Protein AF-A0A8K0D0Y7-F1 (afdb_monomer)

Mean predicted aligned error: 7.75 Å

Solvent-accessible surface area (backbone atoms only — not comparable to full-atom values): 6464 Å² total; per-residue (Å²): 137,84,89,79,83,68,90,72,80,75,67,73,72,49,74,68,54,39,53,50,38,47,67,65,57,62,87,86,51,73,39,16,75,65,63,49,31,50,60,58,52,46,59,48,59,31,92,85,45,57,71,62,20,52,52,51,52,52,52,52,43,54,50,40,36,36,56,65,67,65,68,60,57,78,86,50,42,60,56,52,74,29,56,44,77,44,78,42,76,44,97,88,64,62,75,45,78,41,77,35,46,19,44,66,62,70,30,96

Foldseek 3Di:
DDDDDDPDPQDADDLVLLVVLLVPDDPPAAFWLVRDGSNVLCVLCDPPNPPRNVVVSVVLRVVVSCVSVVVDDPVCCCVQVNWDWDWDADPVGDTDTDTGGHSSNSSD

Organism: Ignelater luminosus (NCBI:txid2038154)

Nearest PDB structures (foldseek):
  2e00-assembly1_A  TM=2.787E-01  e=8.313E-01  Saccharomyces cerevisiae
  2e02-assembly1_A  TM=2.840E-01  e=1.849E+00  Saccharomyces cerevisiae
  2dzz-assembly1_A  TM=2.731E-01  e=1.849E+00  Saccharomyces cerevisiae
  2e01-assembly1_A  TM=2.862E-01  e=3.866E+00  Saccharomyces cerevisiae
  7mby-assembly1_R  TM=3.120E-01  e=5.944E+00  Homo sapiens

Radius of gyration: 16.89 Å; Cα contacts (8 Å, |Δi|>4): 123; chains: 1; bounding box: 42×26×55 Å

Sequence (108 aa):
MDSVLDNSNHIFVTKKQVYKAIFSFPRASVSGIDELKPQYLKEHLGKTVGAAGNKLLVSLINLCNIMLAGSATTEFLPFIYGAYLIALGKKYGGIRPISVGSTIRSSC

Secondary structure (DSSP, 8-state):
-----------PPPHHHHHHHHHHS-TTPPP-TT---HHHHHHHTSTTSTHHHHHHHHHHHHHHHHHHTT---TTTHHHHH-EEEEEEEPTTS-EEEEEEE-HHHHH-

pLDDT: mean 83.52, std 11.42, range [34.56, 92.75]

Structure (mmCIF, N/CA/C/O backbone):
data_AF-A0A8K0D0Y7-F1
#
_entry.id   AF-A0A8K0D0Y7-F1
#
loop_
_atom_site.group_PDB
_atom_site.id
_atom_site.type_symbol
_atom_site.label_atom_id
_atom_site.label_alt_id
_atom_site.label_comp_id
_atom_site.label_asym_id
_atom_site.label_entity_id
_atom_site.label_seq_id
_atom_site.pdbx_PDB_ins_code
_atom_site.Cartn_x
_atom_site.Cartn_y
_atom_site.Cartn_z
_atom_site.occupancy
_atom_site.B_iso_or_equiv
_atom_site.auth_seq_id
_atom_site.auth_comp_id
_atom_site.auth_asym_id
_atom_site.auth_atom_id
_atom_site.pdbx_PDB_model_num
ATOM 1 N N . MET A 1 1 ? -16.233 -15.024 -28.564 1.00 43.41 1 MET A N 1
ATOM 2 C CA . MET A 1 1 ? -17.257 -14.002 -28.852 1.00 43.41 1 MET A CA 1
ATOM 3 C C . MET A 1 1 ? -17.955 -13.833 -27.517 1.00 43.41 1 MET A C 1
ATOM 5 O O . MET A 1 1 ? -18.638 -14.756 -27.123 1.00 43.41 1 MET A O 1
ATOM 9 N N . ASP A 1 2 ? -17.492 -12.953 -26.636 1.00 34.56 2 ASP A N 1
ATOM 10 C CA . ASP A 1 2 ? -17.589 -11.507 -26.812 1.00 34.56 2 ASP A CA 1
ATOM 11 C C . ASP A 1 2 ? -16.283 -10.760 -26.533 1.00 34.56 2 ASP A C 1
ATOM 13 O O . ASP A 1 2 ? -15.699 -10.801 -25.454 1.00 34.56 2 ASP A O 1
ATOM 17 N N . SER A 1 3 ? -15.829 -10.077 -27.575 1.00 46.75 3 SER A N 1
ATOM 18 C CA . SER A 1 3 ? -14.793 -9.061 -27.553 1.00 46.75 3 SER A CA 1
ATOM 19 C C . SER A 1 3 ? -15.408 -7.732 -27.117 1.00 46.75 3 SER A C 1
ATOM 21 O O . SER A 1 3 ? -16.015 -7.046 -27.938 1.00 46.75 3 SER A O 1
ATOM 23 N N . VAL A 1 4 ? -15.223 -7.354 -25.852 1.00 52.97 4 VAL A N 1
ATOM 24 C CA . VAL A 1 4 ? -15.327 -5.958 -25.405 1.00 52.97 4 VAL A CA 1
ATOM 25 C C . VAL A 1 4 ? -14.199 -5.690 -24.407 1.00 52.97 4 VAL A C 1
ATOM 27 O O . VAL A 1 4 ? -14.364 -5.830 -23.203 1.00 52.97 4 VAL A O 1
ATOM 30 N N . LEU A 1 5 ? -13.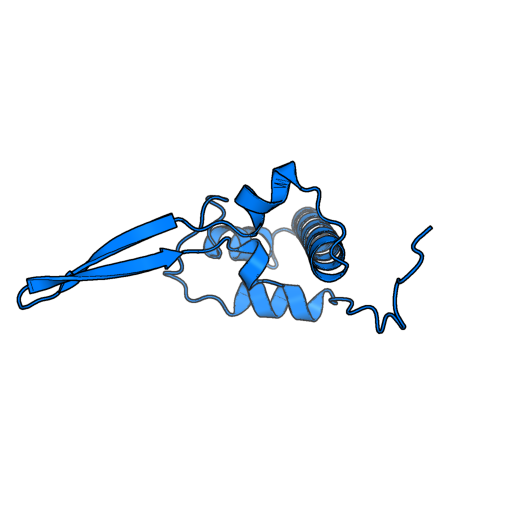025 -5.342 -24.923 1.00 49.47 5 LEU A N 1
ATOM 31 C CA . LEU A 1 5 ? -12.047 -4.517 -24.210 1.00 49.47 5 LEU A CA 1
ATOM 32 C C . LEU A 1 5 ? -11.852 -3.319 -25.140 1.00 49.47 5 LEU A C 1
ATOM 34 O O . LEU A 1 5 ? -11.202 -3.434 -26.173 1.00 49.47 5 LEU A O 1
ATOM 38 N N . ASP A 1 6 ? -12.784 -2.373 -25.086 1.00 48.28 6 ASP A N 1
ATOM 39 C CA . ASP A 1 6 ? -12.726 -1.180 -24.235 1.00 48.28 6 ASP A CA 1
ATOM 40 C C . ASP A 1 6 ? -11.518 -0.301 -24.586 1.00 48.28 6 ASP A C 1
ATOM 42 O O . ASP A 1 6 ? -10.376 -0.756 -24.625 1.00 48.28 6 ASP A O 1
ATOM 46 N N . ASN A 1 7 ? -11.804 0.964 -24.887 1.00 50.94 7 ASN A N 1
ATOM 47 C CA . ASN A 1 7 ? -10.843 2.010 -25.229 1.00 50.94 7 ASN A CA 1
ATOM 48 C C . ASN A 1 7 ? -9.926 2.254 -24.021 1.00 50.94 7 ASN A C 1
ATOM 50 O O . ASN A 1 7 ? -10.150 3.154 -23.210 1.00 50.94 7 ASN A O 1
ATOM 54 N N . SER A 1 8 ? -8.903 1.423 -23.854 1.00 57.59 8 SER A N 1
ATOM 55 C CA . SER A 1 8 ? -8.135 1.382 -22.619 1.00 57.59 8 SER A CA 1
ATOM 56 C C . SER A 1 8 ? -7.149 2.547 -22.558 1.00 57.59 8 SER A C 1
ATOM 58 O O . SER A 1 8 ? -6.007 2.445 -23.015 1.00 57.59 8 SER A O 1
ATOM 60 N N . ASN A 1 9 ? -7.570 3.647 -21.932 1.00 59.28 9 ASN A N 1
ATOM 61 C CA . ASN A 1 9 ? -6.670 4.557 -21.226 1.00 59.28 9 ASN A CA 1
ATOM 62 C C . ASN A 1 9 ? -5.967 3.753 -20.124 1.00 59.28 9 ASN A C 1
ATOM 64 O O . ASN A 1 9 ? -6.391 3.746 -18.970 1.00 59.28 9 ASN A O 1
ATOM 68 N N . HIS A 1 10 ? -4.936 3.000 -20.500 1.00 64.44 10 HIS A N 1
ATOM 69 C CA . HIS A 1 10 ? -4.241 2.107 -19.590 1.00 64.44 10 HIS A CA 1
ATOM 70 C C . HIS A 1 10 ? -3.512 2.948 -18.539 1.00 64.44 10 HIS A C 1
ATOM 72 O O . HIS A 1 10 ? -2.569 3.683 -18.842 1.00 64.44 10 HIS A O 1
ATOM 78 N N . ILE A 1 11 ? -3.979 2.870 -17.293 1.00 79.19 11 ILE A N 1
ATOM 79 C CA . ILE A 1 11 ? -3.411 3.631 -16.183 1.00 79.19 11 ILE A CA 1
ATOM 80 C C . ILE A 1 11 ? -2.113 2.937 -15.775 1.00 79.19 11 ILE A C 1
ATOM 82 O O . ILE A 1 11 ? -2.125 1.831 -15.243 1.00 79.19 11 ILE A O 1
ATOM 86 N N . PHE A 1 12 ? -0.983 3.586 -16.046 1.00 86.50 12 PHE A N 1
ATOM 87 C CA . PHE A 1 12 ? 0.331 3.118 -15.616 1.00 86.50 12 PHE A CA 1
ATOM 88 C C . PHE A 1 12 ? 0.813 3.908 -14.407 1.00 86.50 12 PHE A C 1
ATOM 90 O O . PHE A 1 12 ? 0.721 5.138 -14.372 1.00 86.50 12 PHE A O 1
ATOM 97 N N . VAL A 1 13 ? 1.402 3.20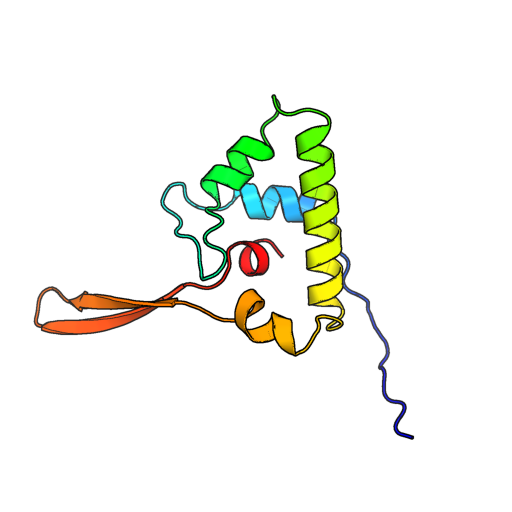8 -13.441 1.00 88.38 13 VAL A N 1
ATOM 98 C CA . VAL A 1 13 ? 2.067 3.838 -12.299 1.00 88.38 13 VAL A CA 1
ATOM 99 C C . VAL A 1 13 ? 3.568 3.967 -12.522 1.00 88.38 13 VAL A C 1
ATOM 101 O O . VAL A 1 13 ? 4.263 3.051 -12.963 1.00 88.38 13 VAL A O 1
ATOM 104 N N . THR A 1 14 ? 4.093 5.139 -12.182 1.00 90.06 14 THR A N 1
ATOM 105 C CA . THR A 1 14 ? 5.522 5.451 -12.251 1.00 90.06 14 THR A CA 1
ATOM 106 C C . THR A 1 14 ? 6.234 5.123 -10.939 1.00 90.06 14 THR A C 1
ATOM 108 O O . THR A 1 14 ? 5.644 5.152 -9.857 1.00 90.06 14 THR A O 1
ATOM 111 N N . LYS A 1 15 ? 7.561 4.927 -11.006 1.00 89.44 15 LYS A N 1
ATOM 112 C CA . LYS A 1 15 ? 8.427 4.737 -9.822 1.00 89.44 15 LYS A CA 1
ATOM 113 C C . LYS A 1 15 ? 8.199 5.792 -8.742 1.00 89.44 15 LYS A C 1
ATOM 115 O O . LYS A 1 15 ? 8.136 5.467 -7.561 1.00 89.44 15 LYS A O 1
ATOM 120 N N . LYS A 1 16 ? 8.059 7.056 -9.150 1.00 89.75 16 LYS A N 1
ATOM 121 C CA . LYS A 1 16 ? 7.882 8.187 -8.235 1.00 89.75 16 LYS A CA 1
ATOM 122 C C . LYS A 1 16 ? 6.534 8.140 -7.515 1.00 89.75 16 LYS A C 1
ATOM 124 O O . LYS A 1 16 ? 6.485 8.491 -6.340 1.00 89.75 16 LYS A O 1
ATOM 129 N N . GLN A 1 17 ? 5.467 7.715 -8.194 1.00 90.62 17 GLN A N 1
ATOM 130 C CA . GLN A 1 17 ? 4.133 7.593 -7.597 1.00 90.62 17 GLN A CA 1
ATOM 131 C C . GLN A 1 17 ? 4.109 6.499 -6.530 1.00 90.62 17 GLN A C 1
ATOM 133 O O . GLN A 1 17 ? 3.775 6.800 -5.388 1.00 90.62 17 GLN A O 1
ATOM 138 N N . VAL A 1 18 ? 4.576 5.291 -6.862 1.00 91.06 18 VAL A N 1
ATOM 139 C CA . VAL A 1 18 ? 4.624 4.162 -5.915 1.00 91.06 18 VAL A CA 1
ATOM 140 C C . VAL A 1 18 ? 5.535 4.481 -4.730 1.00 91.06 18 VAL A C 1
ATOM 142 O O . VAL A 1 18 ? 5.157 4.296 -3.575 1.00 91.06 18 VAL A O 1
ATOM 145 N N . TYR A 1 19 ? 6.714 5.058 -4.986 1.00 91.19 19 TYR A N 1
ATOM 146 C CA . TYR A 1 19 ? 7.614 5.488 -3.915 1.00 91.19 19 TYR A CA 1
ATOM 147 C C . TYR A 1 19 ? 6.945 6.517 -2.994 1.00 91.19 19 TYR A C 1
ATOM 149 O O . TYR A 1 19 ? 6.978 6.380 -1.774 1.00 91.19 19 TYR A O 1
ATOM 157 N N . LYS A 1 20 ? 6.281 7.535 -3.555 1.00 91.81 20 LYS A N 1
ATOM 158 C CA . LYS A 1 20 ? 5.575 8.545 -2.758 1.00 91.81 20 LYS A CA 1
ATOM 159 C C . LYS A 1 20 ? 4.433 7.930 -1.944 1.00 91.81 20 LYS A C 1
ATOM 161 O O . LYS A 1 20 ? 4.294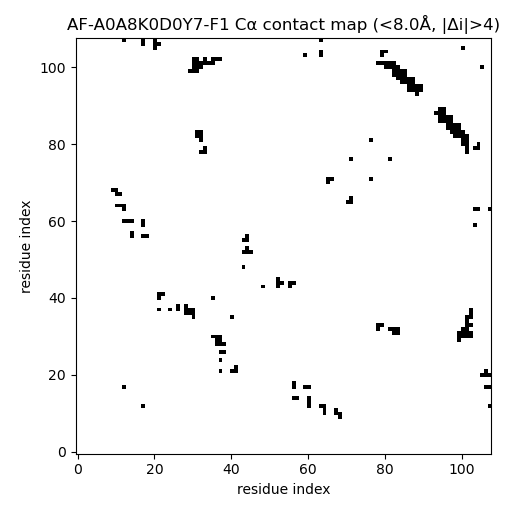 8.286 -0.776 1.00 91.81 20 LYS A O 1
ATOM 166 N N . ALA A 1 21 ? 3.659 7.013 -2.522 1.00 91.62 21 ALA A N 1
ATOM 167 C CA . ALA A 1 21 ? 2.567 6.330 -1.835 1.00 91.62 21 ALA A CA 1
ATOM 168 C C . ALA A 1 21 ? 3.085 5.535 -0.625 1.00 91.62 21 ALA A C 1
ATOM 170 O O . ALA A 1 21 ? 2.620 5.747 0.496 1.00 91.62 21 ALA A O 1
ATOM 171 N N . ILE A 1 22 ? 4.146 4.741 -0.803 1.00 91.00 22 ILE A N 1
ATOM 172 C CA . ILE A 1 22 ? 4.771 3.976 0.289 1.00 91.00 22 ILE A CA 1
ATOM 173 C C . ILE A 1 22 ? 5.301 4.897 1.393 1.00 91.00 22 ILE A C 1
ATOM 175 O O . ILE A 1 22 ? 5.124 4.628 2.582 1.00 91.00 22 ILE A O 1
ATOM 179 N N . PHE A 1 23 ? 5.933 6.015 1.041 1.00 90.75 23 PHE A N 1
ATOM 180 C CA . PHE A 1 23 ? 6.458 6.937 2.048 1.00 90.75 23 PHE A CA 1
ATOM 181 C C . PHE A 1 23 ? 5.366 7.760 2.750 1.00 90.75 23 PHE A C 1
ATOM 183 O O . PHE A 1 23 ? 5.613 8.243 3.858 1.00 90.75 23 PHE A O 1
ATOM 190 N N . SER A 1 24 ? 4.158 7.842 2.181 1.00 92.06 24 SER A N 1
ATOM 191 C CA . SER A 1 24 ? 3.021 8.573 2.755 1.00 92.06 24 SER A CA 1
ATOM 192 C C . SER A 1 24 ? 2.356 7.876 3.948 1.00 92.06 24 SER A C 1
ATOM 194 O O . SER A 1 24 ? 1.711 8.543 4.754 1.00 92.06 24 SER A O 1
ATOM 196 N N . PHE A 1 25 ? 2.550 6.561 4.117 1.00 89.25 25 PHE A N 1
ATOM 197 C CA . PHE A 1 25 ? 1.928 5.817 5.216 1.00 89.25 25 PHE A CA 1
ATOM 198 C C . PHE A 1 25 ? 2.344 6.351 6.600 1.00 89.25 25 PHE A C 1
ATOM 200 O O . PHE A 1 25 ? 3.533 6.575 6.841 1.00 89.25 25 PHE A O 1
ATOM 207 N N . PRO A 1 26 ? 1.426 6.493 7.567 1.00 88.94 26 PRO A N 1
ATOM 208 C CA . PRO A 1 26 ? 1.785 6.748 8.960 1.00 88.94 26 PRO A CA 1
ATOM 209 C C . PRO A 1 26 ? 2.686 5.646 9.541 1.00 88.94 26 PRO A C 1
ATOM 211 O O . PRO A 1 26 ? 2.579 4.479 9.164 1.00 88.94 26 PRO A O 1
ATOM 214 N N . ARG A 1 27 ? 3.550 5.989 10.506 1.00 81.12 27 ARG A N 1
ATOM 215 C CA . ARG A 1 27 ? 4.485 5.028 11.134 1.00 81.12 27 ARG A CA 1
ATOM 216 C C . ARG A 1 27 ? 3.775 3.863 11.843 1.00 81.12 27 ARG A C 1
ATOM 218 O O . ARG A 1 27 ? 4.318 2.769 11.898 1.00 81.12 27 ARG A O 1
ATOM 225 N N . ALA A 1 28 ? 2.563 4.093 12.349 1.00 81.56 28 ALA A N 1
ATOM 226 C CA . ALA A 1 28 ? 1.747 3.099 13.050 1.00 81.56 28 ALA A CA 1
ATOM 227 C C . ALA A 1 28 ? 0.750 2.355 12.135 1.00 81.56 28 ALA A C 1
ATOM 229 O O . ALA A 1 28 ? -0.233 1.799 12.618 1.00 81.56 28 ALA A O 1
ATOM 230 N N . SER A 1 29 ? 0.967 2.372 10.816 1.00 84.81 29 SER A N 1
ATOM 231 C CA . SER A 1 29 ? 0.102 1.656 9.872 1.00 84.81 29 SER A CA 1
ATOM 232 C C . SER A 1 29 ? 0.253 0.142 10.025 1.00 84.81 29 SER A C 1
ATOM 234 O O . SER A 1 29 ? 1.367 -0.372 10.153 1.00 84.81 29 SER A O 1
ATOM 236 N N . VAL A 1 30 ? -0.875 -0.562 9.988 1.00 84.06 30 VAL A N 1
ATOM 237 C CA . VAL A 1 30 ? -0.956 -2.022 10.123 1.00 84.06 30 VAL A CA 1
ATOM 238 C C . VAL A 1 30 ? -0.952 -2.660 8.732 1.00 84.06 30 VAL A C 1
ATOM 240 O O . VAL A 1 30 ? -1.393 -2.035 7.770 1.00 84.06 30 VAL A O 1
ATOM 243 N N . SER A 1 31 ? -0.422 -3.875 8.625 1.00 85.06 31 SER A N 1
ATOM 244 C CA . SER A 1 31 ? -0.528 -4.702 7.423 1.00 85.06 31 SER A CA 1
ATOM 245 C C . SER A 1 31 ? -1.885 -5.398 7.330 1.00 85.06 31 SER A C 1
ATOM 247 O O . SER A 1 31 ? -2.549 -5.629 8.342 1.00 85.06 31 SER A O 1
ATOM 249 N N . GLY A 1 32 ? -2.296 -5.729 6.109 1.00 82.44 32 GLY A N 1
ATOM 250 C CA . GLY A 1 32 ? -3.470 -6.557 5.871 1.00 82.44 32 GLY A CA 1
ATOM 251 C C . GLY A 1 32 ? -3.119 -8.042 5.923 1.00 82.44 32 GLY A C 1
ATOM 252 O O . GLY A 1 32 ? -2.193 -8.468 6.613 1.00 82.44 32 GLY A O 1
ATOM 253 N N . ILE A 1 33 ? -3.853 -8.830 5.137 1.00 80.44 33 ILE A N 1
ATOM 254 C CA . ILE A 1 33 ? -3.616 -10.272 4.936 1.00 80.44 33 ILE A CA 1
ATOM 255 C C . ILE A 1 33 ? -2.230 -10.604 4.379 1.00 80.44 33 ILE A C 1
ATOM 257 O O . ILE A 1 33 ? -1.743 -11.713 4.554 1.00 80.44 33 ILE A O 1
ATOM 261 N N . ASP A 1 34 ? -1.578 -9.625 3.760 1.00 80.31 34 ASP A N 1
ATOM 262 C CA . ASP A 1 34 ? -0.225 -9.725 3.229 1.00 80.31 34 ASP A CA 1
ATOM 263 C C . ASP A 1 34 ? 0.865 -9.696 4.311 1.00 80.31 34 ASP A C 1
ATOM 265 O O . ASP A 1 34 ? 2.028 -9.929 3.995 1.00 80.31 34 ASP A O 1
ATOM 269 N N . GLU A 1 35 ? 0.523 -9.344 5.557 1.00 82.75 35 GLU A N 1
ATOM 270 C CA . GLU A 1 35 ? 1.431 -9.120 6.698 1.00 82.75 35 GLU A CA 1
ATOM 271 C C . GLU A 1 35 ? 2.596 -8.137 6.438 1.00 82.75 35 GLU A C 1
ATOM 273 O O . GLU A 1 35 ? 3.379 -7.807 7.335 1.00 82.75 35 GLU A O 1
ATOM 278 N N . LEU A 1 36 ? 2.652 -7.548 5.247 1.00 86.50 36 LEU A N 1
ATOM 279 C CA . LEU A 1 36 ? 3.696 -6.658 4.781 1.00 86.50 36 LEU A CA 1
ATOM 280 C C . LEU A 1 36 ? 3.467 -5.247 5.321 1.00 86.50 36 LEU A C 1
ATOM 282 O O . LEU A 1 36 ? 2.737 -4.443 4.742 1.00 86.50 36 LEU A O 1
ATOM 286 N N . LYS A 1 37 ? 4.073 -4.925 6.467 1.00 88.19 37 LYS A N 1
ATOM 287 C CA . LYS A 1 37 ? 3.902 -3.604 7.090 1.00 88.19 37 LYS A CA 1
ATOM 288 C C . LYS A 1 37 ? 4.519 -2.502 6.220 1.00 88.19 37 LYS A C 1
ATOM 290 O O . LYS A 1 37 ? 5.663 -2.649 5.778 1.00 88.19 37 LYS A O 1
ATOM 295 N N . PRO A 1 38 ? 3.858 -1.336 6.080 1.00 88.94 38 PRO A N 1
ATOM 296 C CA . PRO A 1 38 ? 4.429 -0.193 5.364 1.00 88.94 38 PRO A CA 1
ATOM 297 C C . PRO A 1 38 ? 5.798 0.238 5.895 1.00 88.94 38 PRO A C 1
ATOM 299 O O . PRO A 1 38 ? 6.645 0.709 5.140 1.00 88.94 38 PRO A O 1
ATOM 302 N N . GLN A 1 39 ? 6.036 0.052 7.196 1.00 89.69 39 GLN A N 1
ATOM 303 C CA . GLN A 1 39 ? 7.318 0.353 7.824 1.00 89.69 39 GLN A CA 1
ATOM 304 C C . GLN A 1 39 ? 8.464 -0.495 7.244 1.00 89.69 39 GLN A C 1
ATOM 306 O O . GLN A 1 39 ? 9.509 0.062 6.912 1.00 89.69 39 GLN A O 1
ATOM 311 N N . TYR A 1 40 ? 8.251 -1.798 7.028 1.00 89.31 40 TYR A N 1
ATOM 312 C CA . TYR A 1 40 ? 9.262 -2.667 6.417 1.00 89.31 40 TYR A CA 1
ATOM 313 C C . TYR A 1 40 ? 9.540 -2.265 4.970 1.00 89.31 40 TYR A C 1
ATOM 315 O O . TYR A 1 40 ? 10.696 -2.242 4.554 1.00 89.31 40 TYR A O 1
ATOM 323 N N . LEU A 1 41 ? 8.511 -1.867 4.218 1.00 89.25 41 LEU A N 1
ATOM 324 C CA . LEU A 1 41 ? 8.692 -1.357 2.858 1.00 89.25 41 LEU A CA 1
ATOM 325 C C . LEU A 1 41 ? 9.543 -0.084 2.830 1.00 89.25 41 LEU A C 1
ATOM 327 O O . LEU A 1 41 ? 10.441 0.029 2.001 1.00 89.25 41 LEU A O 1
ATOM 331 N N . LYS A 1 42 ? 9.319 0.859 3.749 1.00 89.94 42 LYS A N 1
ATOM 332 C CA . LYS A 1 42 ? 10.140 2.078 3.850 1.00 89.94 42 LYS A CA 1
ATOM 333 C C . LYS A 1 42 ? 11.598 1.775 4.171 1.00 89.94 42 LYS A C 1
ATOM 335 O O . LYS A 1 42 ? 12.482 2.437 3.636 1.00 89.94 42 LYS A O 1
ATOM 340 N N . GLU A 1 43 ? 11.843 0.791 5.029 1.00 89.00 43 GLU A N 1
ATOM 341 C CA . GLU A 1 43 ? 13.192 0.352 5.391 1.00 89.00 43 GLU A CA 1
ATOM 342 C C . GLU A 1 43 ? 13.899 -0.304 4.198 1.00 89.00 43 GLU A C 1
ATOM 344 O O . GLU A 1 43 ? 15.022 0.074 3.870 1.00 89.00 43 GLU A O 1
ATOM 349 N N . HIS A 1 44 ? 13.211 -1.189 3.471 1.00 87.56 44 HIS A N 1
ATOM 350 C CA . HIS A 1 44 ? 13.754 -1.882 2.296 1.00 87.56 44 HIS A CA 1
ATOM 351 C C . HIS A 1 44 ? 13.862 -0.991 1.045 1.00 87.56 44 HIS A C 1
ATOM 353 O O . HIS A 1 44 ? 14.610 -1.304 0.119 1.00 87.56 44 HIS A O 1
ATOM 359 N N . LEU A 1 45 ? 13.149 0.135 1.011 1.00 87.81 45 LEU A N 1
ATOM 360 C CA . LEU A 1 45 ? 13.245 1.167 -0.029 1.00 87.81 45 LEU A CA 1
ATOM 361 C C . LEU A 1 45 ? 14.051 2.394 0.429 1.00 87.81 45 LEU A C 1
ATOM 363 O O . LEU A 1 45 ? 14.080 3.423 -0.256 1.00 87.81 45 LEU A O 1
ATOM 367 N N . GLY A 1 46 ? 14.699 2.301 1.591 1.00 82.38 46 GLY A N 1
ATOM 368 C CA . GLY A 1 46 ? 15.568 3.337 2.122 1.00 82.38 46 GLY A CA 1
ATOM 369 C C . GLY A 1 46 ? 16.785 3.584 1.228 1.00 82.38 46 GLY A C 1
ATOM 370 O O . GLY A 1 46 ? 17.231 2.716 0.476 1.00 82.38 46 GLY A O 1
ATOM 371 N N . LYS A 1 47 ? 17.368 4.785 1.339 1.00 73.19 47 LYS A N 1
ATOM 372 C CA . LYS A 1 47 ? 18.520 5.227 0.526 1.00 73.19 47 LYS A CA 1
ATOM 373 C C . LYS A 1 47 ? 19.754 4.315 0.646 1.00 73.19 47 LYS A C 1
ATOM 375 O O . LYS A 1 47 ? 20.622 4.359 -0.216 1.00 73.19 47 LYS A O 1
ATOM 380 N N . THR A 1 48 ? 19.827 3.500 1.694 1.00 72.81 48 THR A N 1
ATOM 381 C CA . THR A 1 48 ? 20.946 2.606 2.021 1.00 72.81 48 THR A CA 1
ATOM 382 C C . THR A 1 48 ? 20.886 1.242 1.329 1.00 72.81 48 THR A C 1
ATOM 384 O O . THR A 1 48 ? 21.899 0.554 1.285 1.00 72.81 48 THR A O 1
ATOM 387 N N . VAL A 1 49 ? 19.739 0.838 0.769 1.00 76.50 49 VAL A N 1
ATOM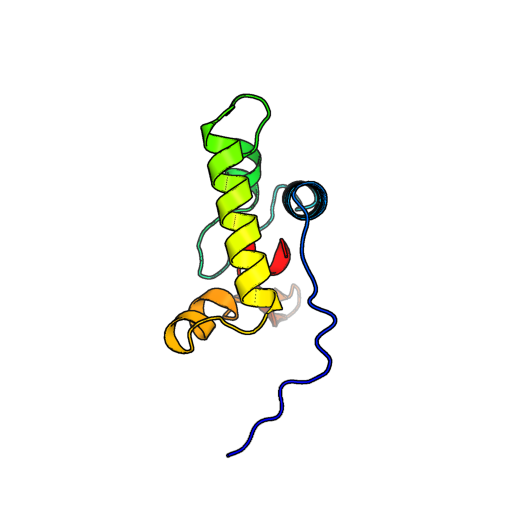 388 C CA . VAL A 1 49 ? 19.532 -0.531 0.243 1.00 76.50 49 VAL A CA 1
ATOM 389 C C . VAL A 1 49 ? 20.044 -0.698 -1.200 1.00 76.50 49 VAL A C 1
ATOM 391 O O . VAL A 1 49 ? 20.284 -1.811 -1.671 1.00 76.50 49 VAL A O 1
ATOM 394 N N . GLY A 1 50 ? 20.249 0.408 -1.922 1.00 82.69 50 GLY A N 1
ATOM 395 C CA . GLY A 1 50 ? 20.875 0.407 -3.247 1.00 82.69 50 GLY A CA 1
ATOM 396 C C . GLY A 1 50 ? 20.118 -0.433 -4.288 1.00 82.69 50 GLY A C 1
ATOM 397 O O . GLY A 1 50 ? 18.939 -0.205 -4.566 1.00 82.69 50 GLY A O 1
ATOM 398 N N . ALA A 1 51 ? 20.804 -1.400 -4.906 1.00 85.81 51 ALA A N 1
ATOM 399 C CA . ALA A 1 51 ? 20.273 -2.184 -6.025 1.00 85.81 51 ALA A CA 1
ATOM 400 C C . ALA A 1 51 ? 19.107 -3.115 -5.641 1.00 85.81 51 ALA A C 1
ATOM 402 O O . ALA A 1 51 ? 18.191 -3.306 -6.443 1.00 85.81 51 ALA A O 1
ATOM 403 N N . ALA A 1 52 ? 19.110 -3.677 -4.428 1.00 86.88 52 ALA A N 1
ATOM 404 C CA . ALA A 1 52 ? 18.050 -4.581 -3.977 1.00 86.88 52 ALA A CA 1
ATOM 405 C C . ALA A 1 52 ? 16.715 -3.839 -3.775 1.00 86.88 52 ALA A C 1
ATOM 407 O O . ALA A 1 52 ? 15.676 -4.305 -4.244 1.00 86.88 52 ALA A O 1
ATOM 408 N N . GLY A 1 53 ? 16.754 -2.635 -3.194 1.00 88.00 53 GLY A N 1
ATOM 409 C CA . GLY A 1 53 ? 15.570 -1.784 -3.033 1.00 88.00 53 GLY A CA 1
ATOM 410 C C . GLY A 1 53 ? 14.979 -1.355 -4.378 1.00 88.00 53 GLY A C 1
ATOM 411 O O . GLY A 1 53 ? 13.766 -1.374 -4.568 1.00 88.00 53 GLY A O 1
ATOM 412 N N . ASN A 1 54 ? 15.830 -1.070 -5.369 1.00 88.19 54 ASN A N 1
ATOM 413 C CA . ASN A 1 54 ? 15.372 -0.773 -6.728 1.00 88.19 54 ASN A CA 1
ATOM 414 C C . ASN A 1 54 ? 14.666 -1.965 -7.394 1.00 88.19 54 ASN A C 1
ATOM 416 O O . ASN A 1 54 ? 13.657 -1.765 -8.071 1.00 88.19 54 ASN A O 1
ATOM 420 N N . LYS A 1 55 ? 15.152 -3.198 -7.195 1.00 91.38 55 LYS A N 1
ATOM 421 C CA . LYS A 1 55 ? 14.485 -4.413 -7.698 1.00 91.38 55 LYS A CA 1
ATOM 422 C C .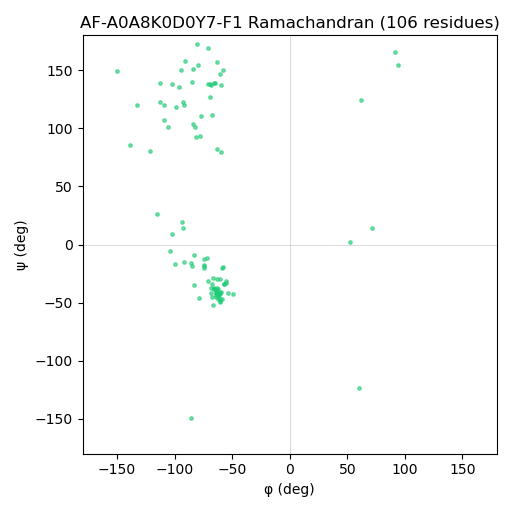 LYS A 1 55 ? 13.118 -4.620 -7.044 1.00 91.38 55 LYS A C 1
ATOM 424 O O . LYS A 1 55 ? 12.151 -4.927 -7.743 1.00 91.38 55 LYS A O 1
ATOM 429 N N . LEU A 1 56 ? 13.025 -4.397 -5.733 1.00 91.19 56 LEU A N 1
ATOM 430 C CA . LEU A 1 56 ? 11.755 -4.443 -5.007 1.00 91.19 56 LEU A CA 1
ATOM 431 C C . LEU A 1 56 ? 10.772 -3.400 -5.553 1.00 91.19 56 LEU A C 1
ATOM 433 O O . LEU A 1 56 ? 9.635 -3.739 -5.867 1.00 91.19 56 LEU A O 1
ATOM 437 N N . LEU A 1 57 ? 11.218 -2.155 -5.745 1.00 90.94 57 LEU A N 1
ATOM 438 C CA . LEU A 1 57 ? 10.379 -1.085 -6.287 1.00 90.94 57 LEU A CA 1
ATOM 439 C C . LEU A 1 57 ? 9.859 -1.414 -7.694 1.00 90.94 57 LEU A C 1
ATOM 441 O O . LEU A 1 57 ? 8.690 -1.180 -7.979 1.00 90.94 57 LEU A O 1
ATOM 445 N N . VAL A 1 58 ? 10.698 -1.981 -8.567 1.00 92.12 58 VAL A N 1
ATOM 446 C CA . VAL A 1 58 ? 10.272 -2.429 -9.907 1.00 92.12 58 VAL A CA 1
ATOM 447 C C . VAL A 1 58 ? 9.235 -3.550 -9.812 1.00 92.12 58 VAL A C 1
ATOM 449 O O . VAL A 1 58 ? 8.241 -3.520 -10.532 1.00 92.12 58 VAL A O 1
ATOM 452 N N . SER A 1 59 ? 9.426 -4.498 -8.895 1.00 92.50 59 SER A N 1
ATOM 453 C CA . SER A 1 59 ? 8.479 -5.600 -8.684 1.00 92.50 59 SER A CA 1
ATOM 454 C C . SER A 1 59 ? 7.117 -5.091 -8.197 1.00 92.50 59 SER A C 1
ATOM 456 O O . SER A 1 59 ? 6.088 -5.517 -8.714 1.00 92.50 59 SER A O 1
ATOM 458 N N . LEU A 1 60 ? 7.105 -4.121 -7.274 1.00 91.19 60 LEU A N 1
ATOM 459 C CA . LEU A 1 60 ? 5.881 -3.468 -6.794 1.00 91.19 60 LEU A CA 1
ATOM 460 C C . LEU A 1 60 ? 5.154 -2.707 -7.909 1.00 91.19 60 LEU A C 1
ATOM 462 O O . LEU A 1 60 ? 3.936 -2.786 -8.006 1.00 91.19 60 LEU A O 1
ATOM 466 N N . ILE A 1 61 ? 5.884 -2.016 -8.788 1.00 92.75 61 ILE A N 1
ATOM 467 C CA . ILE A 1 61 ? 5.294 -1.316 -9.941 1.00 92.75 61 ILE A CA 1
ATOM 468 C C . ILE A 1 61 ? 4.651 -2.298 -10.912 1.00 92.75 61 ILE A C 1
ATOM 470 O O . ILE A 1 61 ? 3.537 -2.060 -11.368 1.00 92.75 61 ILE A O 1
ATOM 474 N N . ASN A 1 62 ? 5.334 -3.400 -11.221 1.00 91.38 62 ASN A N 1
ATOM 475 C CA . ASN A 1 62 ? 4.789 -4.424 -12.106 1.00 91.38 62 ASN A CA 1
ATOM 476 C C . ASN A 1 62 ? 3.507 -5.020 -11.523 1.00 91.38 62 ASN A C 1
ATOM 478 O O . ASN A 1 62 ? 2.515 -5.141 -12.237 1.00 91.38 62 ASN A O 1
ATOM 482 N N . LEU A 1 63 ? 3.505 -5.312 -10.220 1.00 89.75 63 LEU A N 1
ATOM 483 C CA . LEU A 1 63 ? 2.320 -5.794 -9.522 1.00 89.75 63 LEU A CA 1
ATOM 484 C C . LEU A 1 63 ? 1.178 -4.767 -9.554 1.00 89.75 63 LEU A C 1
ATOM 486 O O . LEU A 1 63 ? 0.064 -5.124 -9.925 1.00 89.75 63 LEU A O 1
ATOM 490 N N . CYS A 1 64 ? 1.447 -3.491 -9.258 1.00 90.12 64 CYS A N 1
ATOM 491 C CA . CYS A 1 64 ? 0.438 -2.434 -9.350 1.00 90.12 64 CYS A CA 1
ATOM 492 C C . CYS A 1 64 ? -0.123 -2.287 -10.770 1.00 90.12 64 CYS A C 1
ATOM 494 O O . CYS A 1 64 ? -1.328 -2.142 -10.931 1.00 90.12 64 CYS A O 1
ATOM 496 N N . ASN A 1 65 ? 0.716 -2.367 -11.805 1.00 90.56 65 ASN A N 1
ATOM 497 C CA . ASN A 1 65 ? 0.251 -2.301 -13.190 1.00 90.56 65 ASN A CA 1
ATOM 498 C C . ASN A 1 65 ? -0.626 -3.509 -13.558 1.00 90.56 65 ASN A C 1
ATOM 500 O O . ASN A 1 65 ? -1.626 -3.324 -14.239 1.00 90.56 65 ASN A O 1
ATOM 504 N N . ILE A 1 66 ? -0.309 -4.720 -13.081 1.00 89.06 66 ILE A N 1
ATOM 505 C CA . ILE A 1 66 ? -1.175 -5.902 -13.255 1.00 89.06 66 ILE A CA 1
ATOM 506 C C . ILE A 1 66 ? -2.529 -5.689 -12.563 1.00 89.06 66 ILE A C 1
ATOM 508 O O . ILE A 1 66 ? -3.571 -5.988 -13.143 1.00 89.06 66 ILE A O 1
ATOM 512 N N . MET A 1 67 ? -2.519 -5.148 -11.340 1.00 87.88 67 MET A N 1
ATOM 513 C CA . MET A 1 67 ? -3.737 -4.853 -10.581 1.00 87.88 67 MET A CA 1
ATOM 514 C C . MET A 1 67 ? -4.599 -3.782 -11.261 1.00 87.88 67 MET A C 1
ATOM 516 O O . MET A 1 67 ? -5.814 -3.939 -11.336 1.00 87.88 67 MET A O 1
ATOM 520 N N . LEU A 1 68 ? -3.986 -2.711 -11.771 1.00 86.94 68 LEU A N 1
ATOM 521 C CA . LEU A 1 68 ? -4.677 -1.625 -12.475 1.00 86.94 68 LEU A CA 1
ATOM 522 C C . LEU A 1 68 ? -5.198 -2.056 -13.850 1.00 86.94 68 LEU A C 1
ATOM 524 O O . LEU A 1 68 ? -6.244 -1.576 -14.275 1.00 86.94 68 LEU A O 1
ATOM 528 N N . ALA A 1 69 ? -4.506 -2.981 -14.517 1.00 86.69 69 ALA A N 1
ATOM 529 C CA . ALA A 1 69 ? -4.959 -3.586 -15.767 1.00 86.69 69 ALA A CA 1
ATOM 530 C C . ALA A 1 69 ? -6.143 -4.552 -15.577 1.00 86.69 69 ALA A C 1
ATOM 532 O O . ALA A 1 69 ? -6.734 -4.989 -16.559 1.00 86.69 69 ALA A O 1
ATOM 533 N N . GLY A 1 70 ? -6.476 -4.922 -14.333 1.00 85.19 70 GLY A N 1
ATOM 534 C CA . GLY A 1 70 ? -7.503 -5.926 -14.045 1.00 85.19 70 GLY A CA 1
ATOM 535 C C . GLY A 1 70 ? -7.084 -7.357 -14.401 1.00 85.19 70 GLY A C 1
ATOM 536 O O . GLY A 1 70 ? -7.924 -8.250 -14.426 1.00 85.19 70 GLY A O 1
ATOM 537 N N . SER A 1 71 ? -5.791 -7.596 -14.642 1.00 84.88 71 SER A N 1
ATOM 538 C CA . SER A 1 71 ? -5.251 -8.882 -15.111 1.00 84.88 71 SER A CA 1
ATOM 539 C C . SER A 1 71 ? -4.792 -9.807 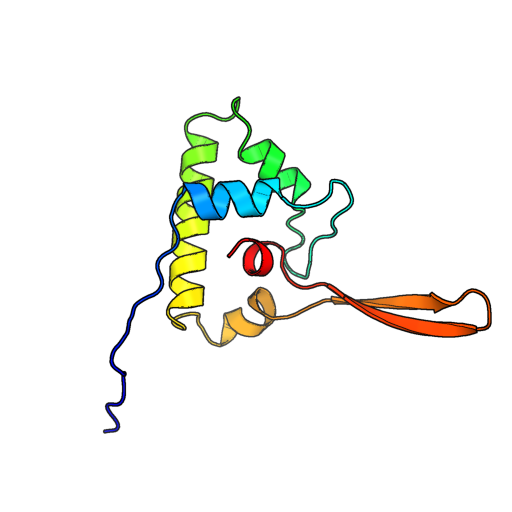-13.976 1.00 84.88 71 SER A C 1
ATOM 541 O O . SER A 1 71 ? -4.043 -10.755 -14.211 1.00 84.88 71 SER A O 1
ATOM 543 N N . ALA A 1 72 ? -5.178 -9.521 -12.728 1.00 84.38 72 ALA A N 1
ATOM 544 C CA . ALA A 1 72 ? -4.851 -10.369 -11.585 1.00 84.38 72 ALA A CA 1
ATOM 545 C C . ALA A 1 72 ? -5.643 -11.687 -11.638 1.00 84.38 72 ALA A C 1
ATOM 547 O O . ALA A 1 72 ? -6.836 -11.703 -11.940 1.00 84.38 72 ALA A O 1
ATOM 548 N N . THR A 1 73 ? -4.985 -12.801 -11.319 1.00 86.25 73 THR A N 1
ATOM 549 C CA . THR A 1 73 ? -5.607 -14.130 -11.305 1.00 86.25 73 THR A CA 1
ATOM 550 C C . THR A 1 73 ? -6.688 -14.222 -10.229 1.00 86.25 73 THR A C 1
ATOM 552 O O . THR A 1 73 ? -6.513 -13.745 -9.107 1.00 86.25 73 THR A O 1
ATOM 555 N N . THR A 1 74 ? -7.807 -14.874 -10.556 1.00 86.69 74 THR A N 1
ATOM 556 C CA . THR A 1 74 ? -8.991 -14.984 -9.685 1.00 86.69 74 THR A CA 1
ATOM 557 C C . THR A 1 74 ? -8.685 -15.605 -8.322 1.00 86.69 74 THR A C 1
ATOM 559 O O . THR A 1 74 ? -9.244 -15.178 -7.317 1.00 86.69 74 THR A O 1
ATOM 562 N N . GLU A 1 75 ? -7.749 -16.553 -8.273 1.00 87.56 75 GLU A N 1
ATOM 563 C CA . GLU A 1 75 ? -7.283 -17.213 -7.046 1.00 87.56 75 GLU A CA 1
ATOM 564 C C . GLU A 1 75 ? -6.529 -16.270 -6.099 1.00 87.56 75 GLU A C 1
ATOM 566 O O . GLU A 1 75 ? -6.561 -16.453 -4.883 1.00 87.56 75 GLU A O 1
ATOM 571 N N . PHE A 1 76 ? -5.876 -15.235 -6.636 1.00 84.12 76 PHE A N 1
ATOM 572 C CA . PHE A 1 76 ? -5.111 -14.263 -5.852 1.00 84.12 76 PHE A CA 1
ATOM 573 C C . PHE A 1 76 ? -5.937 -13.044 -5.432 1.00 84.12 76 PHE A C 1
ATOM 575 O O . PHE A 1 76 ? -5.538 -12.322 -4.514 1.00 84.12 76 PHE A O 1
ATOM 582 N N . LEU A 1 77 ? -7.108 -12.822 -6.041 1.00 85.81 77 LEU A N 1
ATOM 583 C CA . LEU A 1 77 ? -7.989 -11.703 -5.693 1.00 85.81 77 LEU A CA 1
ATOM 584 C C . LEU A 1 77 ? -8.341 -11.644 -4.195 1.00 85.81 77 LEU A C 1
ATOM 586 O O . LEU A 1 77 ? -8.284 -10.542 -3.648 1.00 85.81 77 LEU A O 1
ATOM 590 N N . PRO A 1 78 ? -8.638 -12.757 -3.489 1.00 86.31 78 PRO A N 1
ATOM 591 C CA . PRO A 1 78 ? -8.925 -12.716 -2.055 1.00 86.31 78 PRO A CA 1
ATOM 592 C C . PRO A 1 78 ? -7.738 -12.242 -1.212 1.00 86.31 78 PRO A C 1
ATOM 594 O O . PRO A 1 78 ? -7.936 -11.627 -0.173 1.00 86.31 78 PRO A O 1
ATOM 597 N N . PHE A 1 79 ? -6.505 -12.480 -1.656 1.00 83.69 79 PHE A N 1
ATOM 598 C CA . PHE A 1 79 ? -5.305 -12.045 -0.937 1.00 83.69 79 PHE A CA 1
ATOM 599 C C . PHE A 1 79 ? -4.946 -10.589 -1.251 1.00 83.69 79 PHE A C 1
ATOM 601 O O . PHE A 1 79 ? -4.484 -9.852 -0.385 1.00 83.69 79 PHE A O 1
ATOM 608 N N . ILE A 1 80 ? -5.190 -10.148 -2.485 1.00 84.25 80 ILE A N 1
ATOM 609 C CA . ILE A 1 80 ? -4.889 -8.779 -2.919 1.00 84.25 80 ILE A CA 1
ATOM 610 C C . ILE A 1 80 ? -5.967 -7.799 -2.435 1.00 84.25 80 ILE A C 1
ATOM 612 O O . ILE A 1 80 ? -5.651 -6.726 -1.910 1.00 84.25 80 ILE A O 1
ATOM 616 N N . TYR A 1 81 ? -7.239 -8.164 -2.606 1.00 86.25 81 TYR A N 1
ATOM 617 C CA . TYR A 1 81 ? -8.402 -7.318 -2.332 1.00 86.25 81 TYR A CA 1
ATOM 618 C C . TYR A 1 81 ? -9.145 -7.681 -1.044 1.00 86.25 81 TYR A C 1
ATOM 620 O O . TYR A 1 81 ? -10.049 -6.938 -0.654 1.00 86.25 81 TYR A O 1
ATOM 628 N N . GLY A 1 82 ? -8.762 -8.768 -0.371 1.00 86.38 82 GLY A N 1
ATOM 629 C CA . GLY A 1 82 ? -9.272 -9.101 0.954 1.00 86.38 82 GLY A CA 1
ATOM 630 C C . GLY A 1 82 ? -8.757 -8.166 2.044 1.00 86.38 82 GLY A C 1
ATOM 631 O O . GLY A 1 82 ? -7.859 -7.341 1.847 1.00 86.38 82 GLY A O 1
ATOM 632 N N . ALA A 1 83 ? -9.372 -8.291 3.216 1.00 87.81 83 ALA A N 1
ATOM 633 C CA . ALA A 1 83 ? -9.066 -7.474 4.375 1.00 87.81 83 ALA A CA 1
ATOM 634 C C . ALA A 1 83 ? -9.328 -8.241 5.672 1.00 87.81 83 ALA A C 1
ATOM 636 O O . ALA A 1 83 ? -10.244 -9.061 5.744 1.00 87.81 83 ALA A O 1
ATOM 637 N N . TYR A 1 84 ? -8.554 -7.930 6.711 1.00 86.56 84 TYR A N 1
ATOM 638 C CA . TYR A 1 84 ? -8.829 -8.414 8.060 1.00 86.56 84 TYR A CA 1
ATOM 639 C C . TYR A 1 84 ? -9.835 -7.516 8.769 1.00 86.56 84 TYR A C 1
ATOM 641 O O . TYR A 1 84 ? -9.760 -6.290 8.677 1.00 86.56 84 TYR A O 1
ATOM 649 N N . LEU A 1 85 ? -10.751 -8.134 9.514 1.00 88.56 85 LEU A N 1
ATOM 650 C CA . LEU A 1 85 ? -11.727 -7.427 10.331 1.00 88.56 85 LEU A CA 1
ATOM 651 C C . LEU A 1 85 ? -11.261 -7.385 11.785 1.00 88.56 85 LEU A C 1
ATOM 653 O O . LEU A 1 85 ? -11.136 -8.417 12.440 1.00 88.56 85 LEU A O 1
ATOM 657 N N . ILE A 1 86 ? -11.041 -6.181 12.301 1.00 86.88 86 ILE A N 1
ATOM 658 C CA . ILE A 1 86 ? -10.656 -5.944 13.690 1.00 86.88 86 ILE A CA 1
ATOM 659 C C . ILE A 1 86 ? -11.836 -5.303 14.414 1.00 86.88 86 ILE A C 1
ATOM 661 O O . ILE A 1 86 ? -12.297 -4.222 14.051 1.00 86.88 86 ILE A O 1
ATOM 665 N N . ALA A 1 87 ? -12.334 -5.968 15.453 1.00 90.25 87 ALA A N 1
ATOM 666 C CA . ALA A 1 87 ? -13.404 -5.452 16.293 1.00 90.25 87 ALA A CA 1
ATOM 667 C C . ALA A 1 87 ? -12.828 -4.530 17.379 1.00 90.25 87 ALA A C 1
ATOM 669 O O . ALA A 1 87 ? -12.275 -4.995 18.373 1.00 90.25 87 ALA A O 1
ATOM 670 N N . LEU A 1 88 ? -12.969 -3.213 17.210 1.00 89.56 88 LEU A N 1
ATOM 671 C CA . LEU A 1 88 ? -12.553 -2.234 18.214 1.00 89.56 88 LEU A CA 1
ATOM 672 C C . LEU A 1 88 ? -13.719 -1.891 19.152 1.00 89.56 88 LEU A C 1
ATOM 674 O O . LEU A 1 88 ? -14.768 -1.421 18.708 1.00 89.56 88 LEU A O 1
ATOM 678 N N . GLY A 1 89 ? -13.540 -2.083 20.457 1.00 88.31 89 GLY A N 1
ATOM 679 C CA . GLY A 1 89 ? -14.542 -1.712 21.461 1.00 88.31 89 GLY A CA 1
ATOM 680 C C . GLY A 1 89 ? -14.699 -0.194 21.609 1.00 88.31 89 GLY A C 1
ATOM 681 O O . GLY A 1 89 ? -13.718 0.550 21.623 1.00 88.31 89 GLY A O 1
ATOM 682 N N . LYS A 1 90 ? -15.938 0.294 21.731 1.00 89.81 90 LYS A N 1
ATOM 683 C CA . LYS A 1 90 ? -16.220 1.700 22.070 1.00 89.81 90 LYS A CA 1
ATOM 684 C C . LYS A 1 90 ? -16.169 1.920 23.586 1.00 89.81 90 LYS A C 1
ATOM 686 O O . LYS A 1 90 ? -16.561 1.051 24.357 1.00 89.81 90 LYS A O 1
ATOM 691 N N . LYS A 1 91 ? -15.806 3.143 24.001 1.00 83.62 91 LYS A N 1
ATOM 692 C CA . LYS A 1 91 ? -15.729 3.566 25.417 1.00 83.62 91 LYS A CA 1
ATOM 693 C C . LYS A 1 91 ? -17.032 3.363 26.210 1.00 83.62 91 LYS A C 1
ATOM 695 O O . LYS A 1 91 ? -16.968 3.078 27.396 1.00 83.62 91 LYS A O 1
ATOM 700 N N . TYR A 1 92 ? -18.192 3.502 25.566 1.00 83.31 92 TYR A N 1
ATOM 701 C CA . TYR A 1 92 ? -19.511 3.406 26.212 1.00 83.31 92 TYR A CA 1
ATOM 702 C C . TYR A 1 92 ? -20.333 2.202 25.713 1.00 83.31 92 TYR A C 1
ATOM 704 O O . TYR A 1 92 ? -21.558 2.243 25.719 1.00 83.31 92 TYR A O 1
ATOM 712 N N . GLY A 1 93 ? -19.660 1.143 25.246 1.00 86.25 93 GLY A N 1
ATOM 713 C CA . GLY A 1 93 ? -20.299 -0.067 24.720 1.00 86.25 93 GLY A CA 1
ATOM 714 C C . GLY A 1 93 ? -20.490 -0.075 23.196 1.00 86.25 93 GLY A C 1
ATOM 715 O O . GLY A 1 93 ? -20.552 0.964 22.536 1.00 86.25 93 GLY A O 1
ATOM 716 N N . GLY A 1 94 ? -20.553 -1.281 22.622 1.00 89.12 94 GLY A N 1
ATOM 717 C CA . GLY A 1 94 ? -20.654 -1.528 21.178 1.00 89.12 94 GLY A CA 1
ATOM 718 C C . GLY A 1 94 ? -19.305 -1.704 20.464 1.00 89.12 94 GLY A C 1
ATOM 719 O O . GLY A 1 94 ? -18.245 -1.380 20.999 1.00 89.12 94 GLY A O 1
ATOM 720 N N . ILE A 1 95 ? -19.356 -2.216 19.229 1.00 90.94 95 ILE A N 1
ATOM 721 C CA . ILE A 1 95 ? -18.181 -2.586 18.422 1.00 90.94 95 ILE A CA 1
ATOM 722 C C . ILE A 1 95 ? -18.058 -1.651 17.210 1.00 90.94 95 ILE A C 1
ATOM 724 O O . ILE A 1 95 ? -19.054 -1.289 16.580 1.00 90.94 95 ILE A O 1
ATOM 728 N N . ARG A 1 96 ? -16.832 -1.236 16.885 1.00 89.12 96 ARG A N 1
ATOM 729 C CA . ARG A 1 96 ? -16.448 -0.633 15.604 1.00 89.12 96 ARG A CA 1
ATOM 730 C C . ARG A 1 96 ? -15.659 -1.677 14.812 1.00 89.12 96 ARG A C 1
ATOM 732 O O . ARG A 1 96 ? -14.489 -1.886 15.129 1.00 89.12 96 ARG A O 1
ATOM 739 N N . PRO A 1 97 ? -16.271 -2.354 13.829 1.00 90.31 97 PRO A N 1
ATOM 740 C CA . PRO A 1 97 ? -15.516 -3.212 12.931 1.00 90.31 97 PRO A CA 1
ATOM 741 C C . PRO A 1 97 ? -14.634 -2.341 12.026 1.00 90.31 97 PRO A C 1
ATOM 743 O O . PRO A 1 97 ? -15.120 -1.404 11.393 1.00 90.31 97 PRO A O 1
ATOM 746 N N . ILE A 1 98 ? -13.338 -2.629 11.990 1.00 88.69 98 ILE A N 1
ATOM 747 C CA . ILE A 1 98 ? -12.347 -1.963 11.142 1.00 88.69 98 ILE A CA 1
ATOM 748 C C . ILE A 1 98 ? -11.856 -2.981 10.125 1.00 88.69 98 ILE A C 1
ATOM 750 O O . ILE A 1 98 ? -11.344 -4.029 10.503 1.00 88.69 98 ILE A O 1
ATOM 754 N N . SER A 1 99 ? -12.003 -2.664 8.843 1.00 88.44 99 SER A N 1
ATOM 755 C CA . SER A 1 99 ? -11.463 -3.468 7.750 1.00 88.44 99 SER A CA 1
ATOM 756 C C . SER A 1 99 ? -10.064 -2.968 7.390 1.00 88.44 99 SER A C 1
ATOM 758 O O . SER A 1 99 ? -9.912 -1.809 7.005 1.00 88.44 99 SER A O 1
ATOM 760 N N . VAL A 1 100 ? -9.054 -3.828 7.495 1.00 87.00 100 VAL A N 1
ATOM 761 C CA . VAL A 1 100 ? -7.656 -3.527 7.151 1.00 87.00 100 VAL A CA 1
ATOM 762 C C . VAL A 1 100 ? -7.277 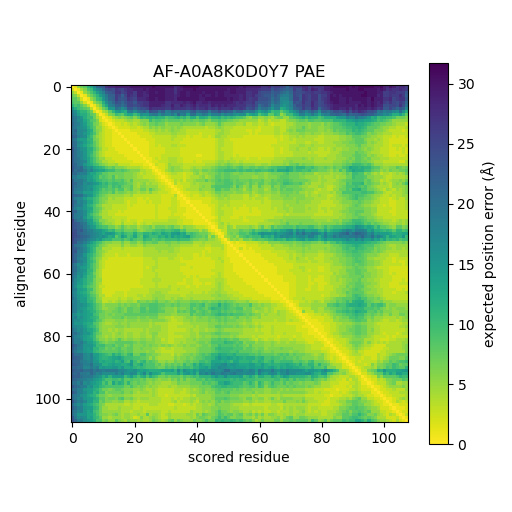-4.277 5.877 1.00 87.00 100 VAL A C 1
ATOM 764 O O . VAL A 1 100 ? -7.138 -5.499 5.892 1.00 87.00 100 VAL A O 1
ATOM 767 N N . GLY A 1 10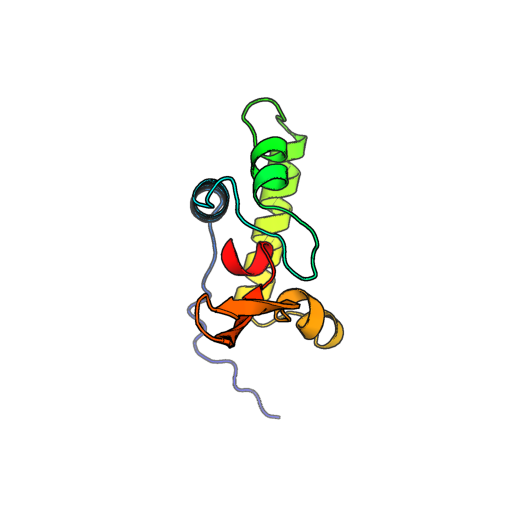1 ? -7.157 -3.544 4.768 1.00 85.50 101 GLY A N 1
ATOM 768 C CA . GLY A 1 101 ? -6.747 -4.089 3.469 1.00 85.50 101 GLY A CA 1
ATOM 769 C C . GLY A 1 101 ? -5.232 -4.261 3.338 1.00 85.50 101 GLY A C 1
ATOM 770 O O . GLY A 1 101 ? -4.473 -3.816 4.197 1.00 85.50 101 GLY A O 1
ATOM 771 N N . SER A 1 102 ? -4.796 -4.895 2.246 1.00 86.38 102 SER A N 1
ATOM 772 C CA . SER A 1 102 ? -3.372 -5.078 1.942 1.00 86.38 102 SER A CA 1
ATOM 773 C C . SER A 1 102 ? -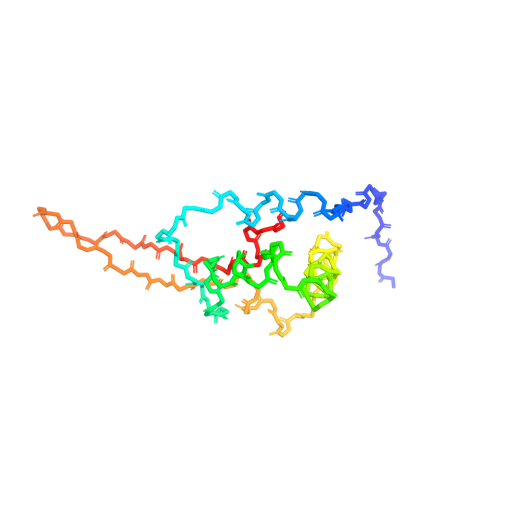2.631 -3.744 1.780 1.00 86.38 102 SER A C 1
ATOM 775 O O . SER A 1 102 ? -3.170 -2.744 1.277 1.00 86.38 102 SER A O 1
ATOM 777 N N . THR A 1 103 ? -1.361 -3.728 2.180 1.00 86.56 103 THR A N 1
ATOM 778 C CA . THR A 1 103 ? -0.493 -2.552 2.028 1.00 86.56 103 THR A CA 1
ATOM 779 C C . THR A 1 103 ? -0.241 -2.264 0.554 1.00 86.56 103 THR A C 1
ATOM 781 O O . THR A 1 103 ? -0.217 -1.104 0.140 1.00 86.56 103 THR A O 1
ATOM 784 N N . ILE A 1 104 ? -0.096 -3.322 -0.247 1.00 84.50 104 ILE A N 1
ATOM 785 C CA . ILE A 1 104 ? 0.169 -3.231 -1.685 1.00 84.50 104 ILE A CA 1
ATOM 786 C C . ILE A 1 104 ? -0.971 -2.489 -2.385 1.00 84.50 104 ILE A C 1
ATOM 788 O O . ILE A 1 104 ? -0.708 -1.508 -3.079 1.00 84.50 104 ILE A O 1
ATOM 792 N N . ARG A 1 105 ? -2.231 -2.867 -2.125 1.00 85.06 105 ARG A N 1
ATOM 793 C CA . ARG A 1 105 ? -3.408 -2.194 -2.696 1.00 85.06 105 ARG A CA 1
ATOM 794 C C . ARG A 1 105 ? -3.461 -0.705 -2.372 1.00 85.06 105 ARG A C 1
ATOM 796 O O . ARG A 1 105 ? -3.949 0.054 -3.190 1.00 85.06 105 ARG A O 1
ATOM 803 N N . SER A 1 106 ? -2.997 -0.308 -1.190 1.00 82.38 106 SER A N 1
ATOM 804 C CA . SER A 1 106 ? -3.004 1.095 -0.754 1.00 82.38 106 SER A CA 1
ATOM 805 C C . SER A 1 106 ? -1.798 1.897 -1.274 1.00 82.38 106 SER A C 1
ATOM 807 O O . SER A 1 106 ? -1.719 3.104 -1.053 1.00 82.38 106 SER A O 1
ATOM 809 N N . SER A 1 107 ? -0.814 1.219 -1.877 1.00 78.19 107 SER A N 1
ATOM 810 C CA . SER A 1 107 ? 0.399 1.821 -2.451 1.00 78.19 107 SER A CA 1
ATOM 811 C C . SER A 1 107 ? 0.339 1.999 -3.971 1.00 78.19 107 SER A C 1
ATOM 813 O O . SER A 1 107 ? 1.135 2.762 -4.530 1.00 78.19 107 SER A O 1
ATOM 815 N N . CYS A 1 108 ? -0.600 1.297 -4.602 1.00 76.69 108 CYS A N 1
ATOM 816 C CA . CYS A 1 108 ? -1.156 1.627 -5.900 1.00 76.69 108 CYS A CA 1
ATOM 817 C C . CYS A 1 108 ? -2.302 2.648 -5.679 1.00 76.69 108 CYS A C 1
ATOM 819 O O . CYS A 1 108 ? -2.509 3.468 -6.590 1.00 76.69 108 CYS A O 1
#